Protein AF-A0A507FFQ4-F1 (afdb_monomer_lite)

Radius of gyration: 13.42 Å; chains: 1; bounding box: 37×23×36 Å

pLDDT: mean 92.55, std 11.12, range [40.69, 98.75]

InterPro domains:
  IPR000719 Protein kinase domain [PF00069] (5-96)
  IPR000719 Protein kinase domain [PS50011] (1-96)
  IPR011009 Protein kinase-like domain superfamily [SSF56112] (5-97)

Sequence (98 aa):
MDTLRFHGTINFAPPEVLSGEQYIPKPADIWACGIILYTILCGEAPFSSFDQVKRKPYKKPRYKCSGKALKLLDWMLSKDQNMRPTARQVLDHKWLKV

Organism: NCBI:txid246404

Structure (mmCIF, N/CA/C/O backbone):
data_AF-A0A507FFQ4-F1
#
_entry.id   AF-A0A507FFQ4-F1
#
loop_
_atom_site.group_PDB
_atom_site.id
_atom_site.type_symbol
_atom_site.label_atom_id
_atom_site.label_alt_id
_atom_site.label_comp_id
_atom_site.label_asym_id
_atom_site.label_entity_id
_atom_site.label_seq_id
_atom_site.pdbx_PDB_ins_code
_atom_site.Cartn_x
_atom_site.Cartn_y
_atom_site.Cartn_z
_atom_site.occupancy
_atom_site.B_iso_or_equiv
_atom_site.auth_seq_id
_atom_site.auth_comp_id
_atom_site.auth_asym_id
_atom_site.auth_atom_id
_atom_site.pdbx_PDB_model_num
ATOM 1 N N . MET A 1 1 ? -22.360 -10.059 18.596 1.00 40.69 1 MET A N 1
ATOM 2 C CA . MET A 1 1 ? -21.691 -8.985 17.835 1.00 40.69 1 MET A CA 1
ATOM 3 C C . MET A 1 1 ? -20.209 -9.293 17.865 1.00 40.69 1 MET A C 1
ATOM 5 O O . MET A 1 1 ? -19.527 -8.878 18.793 1.00 40.69 1 MET A O 1
ATOM 9 N N . ASP A 1 2 ? -19.748 -10.113 16.924 1.00 43.31 2 ASP A N 1
ATOM 10 C CA . ASP A 1 2 ? -18.335 -10.462 16.823 1.00 43.31 2 ASP A CA 1
ATOM 11 C C . ASP A 1 2 ? -17.561 -9.248 16.321 1.00 43.31 2 ASP A C 1
A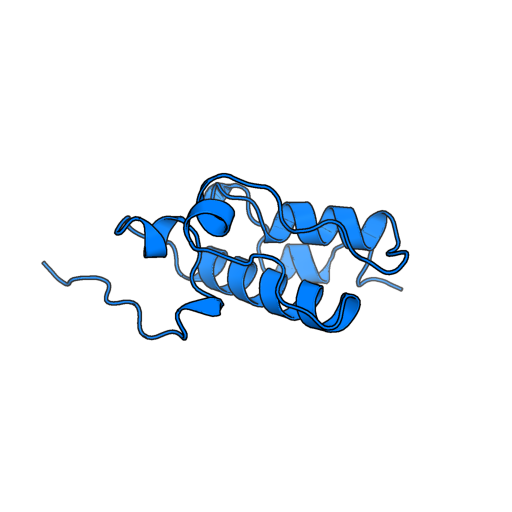TOM 13 O O . ASP A 1 2 ? -17.788 -8.734 15.224 1.00 43.31 2 ASP A O 1
ATOM 17 N N . THR A 1 3 ? -16.685 -8.740 17.175 1.00 49.59 3 THR A N 1
ATOM 18 C CA . THR A 1 3 ? -15.748 -7.687 16.824 1.00 49.59 3 THR A CA 1
ATOM 19 C C . THR A 1 3 ? -14.732 -8.276 15.849 1.00 49.59 3 THR A C 1
ATOM 21 O O . THR A 1 3 ? -13.995 -9.198 16.190 1.00 49.59 3 THR A O 1
ATOM 24 N N . LEU A 1 4 ? -14.683 -7.753 14.619 1.00 57.66 4 LEU A N 1
ATOM 25 C CA . LEU A 1 4 ? -13.578 -7.994 13.687 1.00 57.66 4 LEU A CA 1
ATOM 26 C C . LEU A 1 4 ? -12.295 -7.439 14.319 1.00 57.66 4 LEU A C 1
ATOM 28 O O . LEU A 1 4 ? -11.939 -6.274 14.144 1.00 57.66 4 LEU A O 1
ATOM 32 N N . ARG A 1 5 ? -11.632 -8.259 15.133 1.00 65.88 5 ARG A N 1
ATOM 33 C CA . ARG A 1 5 ? -10.397 -7.901 15.820 1.00 65.88 5 ARG A CA 1
ATOM 34 C C . ARG A 1 5 ? -9.254 -8.041 14.822 1.00 65.88 5 ARG A C 1
ATOM 36 O O . ARG A 1 5 ? -9.021 -9.112 14.273 1.00 65.88 5 ARG A O 1
ATOM 43 N N . PHE A 1 6 ? -8.551 -6.948 14.552 1.00 73.50 6 PHE A N 1
ATOM 44 C CA . PHE A 1 6 ? -7.365 -6.981 13.704 1.00 73.50 6 PHE A CA 1
ATOM 45 C C . PHE A 1 6 ? -6.209 -7.654 14.457 1.00 73.50 6 PHE A C 1
ATOM 47 O O . PHE A 1 6 ? -5.852 -7.231 15.556 1.00 73.50 6 PHE A O 1
ATOM 54 N N . HIS A 1 7 ? -5.620 -8.691 13.858 1.00 76.62 7 HIS A N 1
ATOM 55 C CA . HIS A 1 7 ? -4.509 -9.464 14.433 1.00 76.62 7 HIS A CA 1
ATOM 56 C C . HIS A 1 7 ? -3.161 -9.213 13.733 1.00 76.62 7 HIS A C 1
ATOM 58 O O . HIS A 1 7 ? -2.191 -9.924 13.984 1.00 76.62 7 HIS A O 1
ATOM 64 N N . GLY A 1 8 ? -3.086 -8.227 12.836 1.00 77.44 8 GLY A N 1
ATOM 65 C CA . GLY A 1 8 ? -1.862 -7.915 12.101 1.00 77.44 8 GLY A CA 1
ATOM 66 C C . GLY A 1 8 ? -0.903 -6.996 12.861 1.00 77.44 8 GLY A C 1
ATOM 67 O O . GLY A 1 8 ? -1.219 -6.420 13.903 1.00 77.44 8 GLY A O 1
ATOM 68 N N . THR A 1 9 ? 0.288 -6.804 12.297 1.00 86.31 9 THR A N 1
ATOM 69 C CA . THR A 1 9 ? 1.246 -5.804 12.780 1.00 86.31 9 THR A CA 1
ATOM 70 C C . THR A 1 9 ? 0.773 -4.401 12.397 1.00 86.31 9 THR A C 1
ATOM 72 O O . THR A 1 9 ? 0.530 -4.116 11.226 1.00 86.31 9 THR A O 1
ATOM 75 N N . ILE A 1 10 ? 0.688 -3.499 13.379 1.00 87.56 10 ILE A N 1
ATOM 76 C CA . ILE A 1 10 ? 0.062 -2.173 13.227 1.00 87.56 10 ILE A CA 1
ATOM 77 C C . ILE A 1 10 ? 0.664 -1.309 12.106 1.00 87.56 10 ILE A C 1
ATOM 79 O O . ILE A 1 10 ? -0.049 -0.538 11.473 1.00 87.56 10 ILE A O 1
ATOM 83 N N . ASN A 1 11 ? 1.951 -1.487 11.794 1.00 88.06 11 ASN A N 1
ATOM 84 C CA . ASN A 1 11 ? 2.639 -0.764 10.717 1.00 88.06 11 ASN A CA 1
ATOM 85 C C . ASN A 1 11 ? 2.136 -1.124 9.305 1.00 88.06 11 ASN A C 1
ATOM 87 O O . ASN A 1 11 ? 2.395 -0.380 8.362 1.00 88.06 11 ASN A O 1
ATOM 91 N N . PHE A 1 12 ? 1.419 -2.240 9.157 1.00 95.62 12 PHE A N 1
ATOM 92 C CA . PHE A 1 12 ? 0.813 -2.681 7.897 1.00 95.62 12 PHE A CA 1
ATOM 93 C C . PHE A 1 12 ? -0.710 -2.513 7.893 1.00 95.62 12 PHE A C 1
ATOM 95 O O . PHE A 1 12 ? -1.358 -2.872 6.913 1.00 95.62 12 PHE A O 1
ATOM 102 N N . ALA A 1 13 ? -1.293 -1.983 8.973 1.00 95.69 13 ALA A N 1
ATOM 103 C CA . ALA A 1 13 ? -2.732 -1.795 9.069 1.00 95.69 13 ALA A CA 1
ATOM 104 C C . ALA A 1 13 ? -3.211 -0.702 8.091 1.00 95.69 13 ALA A C 1
ATOM 106 O O . ALA A 1 13 ? -2.571 0.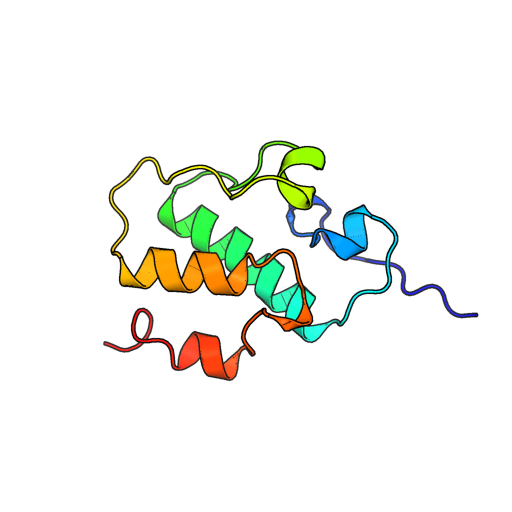353 7.983 1.00 95.69 13 ALA A O 1
ATOM 107 N N . PRO A 1 14 ? -4.328 -0.930 7.380 1.00 97.38 14 PRO A N 1
ATOM 108 C CA . PRO A 1 14 ? -4.910 0.061 6.487 1.00 97.38 14 PRO A CA 1
ATOM 109 C C . PRO A 1 14 ? -5.638 1.174 7.269 1.00 97.38 14 PRO A C 1
ATOM 111 O O . PRO A 1 14 ? -5.919 1.015 8.463 1.00 97.38 14 PRO A O 1
ATOM 114 N N . PRO A 1 15 ? -5.936 2.324 6.634 1.00 97.62 15 PRO A N 1
ATOM 115 C CA . PRO A 1 15 ? -6.516 3.485 7.311 1.00 97.62 15 PRO A CA 1
ATOM 116 C C . PRO A 1 15 ? -7.841 3.191 8.021 1.00 97.62 15 PRO A C 1
ATOM 118 O O . PRO A 1 15 ? -8.021 3.674 9.137 1.00 97.62 15 PRO A O 1
ATOM 121 N N . GLU A 1 16 ? -8.717 2.376 7.432 1.00 96.69 16 GLU A N 1
ATOM 122 C CA . GLU A 1 16 ? -10.001 1.973 8.017 1.00 96.69 16 GLU A CA 1
ATOM 123 C C . GLU A 1 16 ? -9.814 1.232 9.352 1.00 96.69 16 GLU A C 1
ATOM 125 O O . GLU A 1 16 ? -10.453 1.569 10.347 1.00 96.69 16 GLU A O 1
ATOM 130 N N . VAL A 1 17 ? -8.834 0.322 9.438 1.00 94.94 17 VAL A N 1
ATOM 131 C CA . VAL A 1 17 ? -8.508 -0.395 10.683 1.00 94.94 17 VAL A CA 1
ATOM 132 C C . VAL A 1 17 ? -7.990 0.575 11.742 1.00 94.94 17 VAL A C 1
ATOM 134 O O . VAL A 1 17 ? -8.418 0.526 12.894 1.00 94.94 17 VAL A O 1
ATOM 137 N N . LEU A 1 18 ? -7.100 1.498 11.364 1.00 93.88 18 LEU A N 1
ATOM 138 C CA . LEU A 1 18 ? -6.571 2.508 12.290 1.00 93.88 18 LEU A CA 1
ATOM 139 C C . LEU A 1 18 ? -7.629 3.534 12.727 1.00 93.88 18 LEU A C 1
ATOM 141 O O . LEU A 1 18 ? -7.421 4.260 13.704 1.00 93.88 18 LEU A O 1
ATOM 145 N N . SER A 1 19 ? -8.729 3.654 11.988 1.00 92.94 19 SER A N 1
ATOM 146 C CA . SER A 1 19 ? -9.890 4.479 12.338 1.00 92.94 19 SER A CA 1
ATOM 147 C C . SER A 1 19 ? -10.936 3.729 13.165 1.00 92.94 19 SER A C 1
ATOM 149 O O . SER A 1 19 ? -11.892 4.356 13.611 1.00 92.94 19 SER A O 1
ATOM 151 N N . GLY A 1 20 ? -10.747 2.431 13.424 1.00 91.44 20 GLY A N 1
ATOM 152 C CA . GLY A 1 20 ? -11.741 1.603 14.112 1.00 91.44 20 GLY A CA 1
ATOM 153 C C . GLY A 1 20 ? -12.970 1.295 13.252 1.00 91.44 20 GLY A C 1
ATOM 154 O O . GLY A 1 20 ? -14.012 0.915 13.781 1.00 91.44 20 GLY A O 1
ATOM 155 N N . GLU A 1 21 ? -12.860 1.476 11.937 1.00 92.88 21 GLU A N 1
ATOM 156 C CA . GLU A 1 21 ? -13.907 1.172 10.970 1.00 92.88 21 GLU A CA 1
ATOM 157 C C . GLU A 1 21 ? -13.855 -0.309 10.573 1.00 92.88 21 GLU A C 1
ATOM 159 O O . GLU A 1 21 ? -12.847 -1.002 10.745 1.00 92.88 21 GLU A O 1
ATOM 164 N N . GLN A 1 22 ? -14.957 -0.810 10.010 1.00 91.62 22 GLN A N 1
ATOM 165 C CA . GLN A 1 22 ? -14.965 -2.147 9.427 1.00 91.62 22 GLN A CA 1
ATOM 166 C C . GLN A 1 22 ? -14.049 -2.197 8.200 1.00 91.62 22 GLN A C 1
ATOM 168 O O . GLN A 1 22 ? -14.081 -1.318 7.335 1.00 91.62 22 GLN A O 1
ATOM 173 N N . TYR A 1 23 ? -13.265 -3.267 8.104 1.00 94.19 23 TYR A N 1
ATOM 174 C CA . TYR A 1 23 ? -12.375 -3.503 6.977 1.00 94.19 23 TYR A CA 1
ATOM 175 C C . TYR A 1 23 ? -12.796 -4.743 6.197 1.00 94.19 23 TYR A C 1
ATOM 177 O O . TYR A 1 23 ? -13.290 -5.726 6.756 1.00 94.19 23 TYR A O 1
ATOM 185 N N . ILE A 1 24 ? -12.555 -4.707 4.893 1.00 95.69 24 ILE A N 1
ATOM 186 C CA . ILE A 1 24 ? -12.706 -5.852 4.008 1.00 95.69 24 ILE A CA 1
ATOM 187 C C . ILE A 1 24 ? -11.344 -6.569 3.962 1.00 95.69 24 ILE A C 1
ATOM 189 O O . ILE A 1 24 ? -10.339 -5.934 3.624 1.00 95.69 24 ILE A O 1
ATOM 193 N N . PRO A 1 25 ? -11.265 -7.883 4.258 1.00 94.75 25 PRO A N 1
ATOM 194 C CA . PRO A 1 25 ? -9.980 -8.577 4.372 1.00 94.75 25 PRO A CA 1
ATOM 195 C C . PRO A 1 25 ? -9.098 -8.495 3.121 1.00 94.75 25 PRO A C 1
ATOM 197 O O . PRO A 1 25 ? -7.933 -8.125 3.207 1.00 94.75 25 PRO A O 1
ATOM 200 N N . LYS A 1 26 ? -9.665 -8.752 1.935 1.00 97.25 26 LYS A N 1
ATOM 201 C CA . LYS A 1 26 ? -8.886 -8.791 0.685 1.00 97.25 26 LYS A CA 1
ATOM 202 C C . LYS A 1 26 ? -8.250 -7.427 0.334 1.00 97.25 26 LYS A C 1
ATOM 204 O O . LYS A 1 26 ? -7.057 -7.401 0.050 1.00 97.25 26 LYS A O 1
ATOM 209 N N . PRO A 1 27 ? -8.965 -6.283 0.369 1.00 98.38 27 PRO A N 1
ATOM 210 C CA . PRO A 1 27 ? -8.342 -4.965 0.227 1.00 98.38 27 PRO A CA 1
ATOM 211 C C . PRO A 1 27 ? -7.340 -4.594 1.326 1.00 98.38 27 PRO A C 1
ATOM 213 O O . PRO A 1 27 ? -6.424 -3.811 1.063 1.00 98.38 27 PRO A O 1
ATOM 216 N N . ALA A 1 28 ? -7.499 -5.104 2.551 1.00 97.62 28 ALA A N 1
ATOM 217 C CA . ALA A 1 28 ? -6.525 -4.881 3.619 1.00 97.62 28 ALA A CA 1
ATOM 218 C C . ALA A 1 28 ? -5.196 -5.600 3.333 1.00 97.62 28 ALA A C 1
ATOM 220 O O . ALA A 1 28 ? -4.135 -4.993 3.490 1.00 97.62 28 ALA A O 1
ATOM 221 N N . ASP A 1 29 ? -5.242 -6.830 2.810 1.00 97.81 29 ASP A N 1
ATOM 222 C CA . ASP A 1 29 ? -4.038 -7.543 2.357 1.00 97.81 29 ASP A CA 1
ATOM 223 C C . ASP A 1 29 ? -3.323 -6.772 1.237 1.00 97.81 29 ASP A C 1
ATOM 225 O O . ASP A 1 29 ? -2.101 -6.644 1.236 1.00 97.81 29 ASP A O 1
ATOM 229 N N . ILE A 1 30 ? -4.080 -6.183 0.306 1.00 98.75 30 ILE A N 1
ATOM 230 C CA . ILE A 1 30 ? -3.524 -5.398 -0.807 1.00 98.75 30 ILE A CA 1
ATOM 231 C C . ILE A 1 30 ? -2.831 -4.129 -0.316 1.00 98.75 30 ILE A C 1
ATOM 233 O O . ILE A 1 30 ? -1.752 -3.793 -0.811 1.00 98.75 30 ILE A O 1
ATOM 237 N N . TRP A 1 31 ? -3.404 -3.457 0.683 1.00 98.50 31 TRP A N 1
ATOM 238 C CA . TRP A 1 31 ? -2.741 -2.344 1.353 1.00 98.50 31 TRP A CA 1
ATOM 239 C C . TRP A 1 31 ? -1.409 -2.788 1.968 1.00 98.50 31 TRP A C 1
ATOM 241 O O . TRP A 1 31 ? -0.374 -2.182 1.686 1.00 98.50 31 TRP A O 1
ATOM 251 N N . ALA A 1 32 ? -1.409 -3.874 2.749 1.00 98.31 32 ALA A N 1
ATOM 252 C CA . ALA A 1 32 ? -0.200 -4.406 3.377 1.00 98.31 32 ALA A CA 1
ATOM 253 C C . ALA A 1 32 ? 0.868 -4.785 2.334 1.00 98.31 32 ALA A C 1
ATOM 255 O O . ALA A 1 32 ? 2.039 -4.426 2.487 1.00 98.31 32 ALA A O 1
ATOM 256 N N . CYS A 1 33 ? 0.472 -5.414 1.223 1.00 98.44 33 CYS A N 1
ATOM 257 C CA . CYS A 1 33 ? 1.358 -5.668 0.088 1.00 98.44 33 CYS A CA 1
ATOM 258 C C . CYS A 1 33 ? 1.913 -4.372 -0.524 1.00 98.44 33 CYS A C 1
ATOM 260 O O . CYS A 1 33 ? 3.075 -4.345 -0.921 1.00 98.44 33 CYS A O 1
ATOM 262 N N . GLY A 1 34 ? 1.127 -3.294 -0.579 1.00 98.44 34 GLY A N 1
ATOM 263 C CA . GLY A 1 34 ? 1.582 -1.978 -1.033 1.00 98.44 34 GLY A CA 1
ATOM 264 C C . GLY A 1 34 ? 2.643 -1.373 -0.108 1.00 98.44 34 GLY A C 1
ATOM 265 O O . GLY A 1 34 ? 3.640 -0.832 -0.589 1.00 98.44 34 GLY A O 1
ATOM 266 N N . ILE A 1 35 ? 2.480 -1.526 1.214 1.00 98.31 35 ILE A N 1
ATOM 267 C CA . ILE A 1 35 ? 3.486 -1.123 2.212 1.00 98.31 35 ILE A CA 1
ATOM 268 C C . ILE A 1 35 ? 4.791 -1.899 1.996 1.00 98.31 35 ILE A C 1
ATOM 270 O O . ILE A 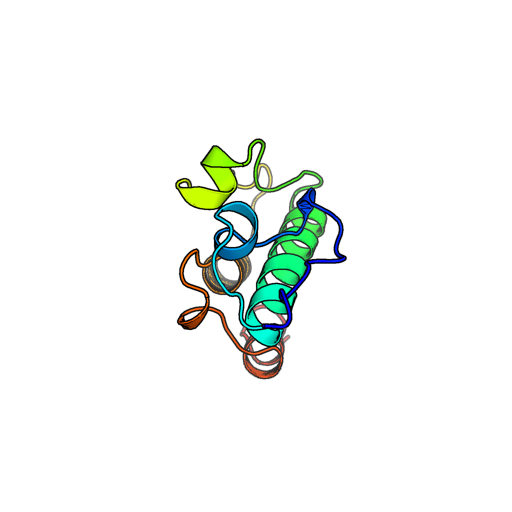1 35 ? 5.867 -1.298 1.949 1.00 98.31 35 ILE A O 1
ATOM 274 N N . ILE A 1 36 ? 4.701 -3.221 1.825 1.00 98.06 36 ILE A N 1
ATOM 275 C CA . ILE A 1 36 ? 5.857 -4.092 1.563 1.00 98.06 36 ILE A CA 1
ATOM 276 C C . ILE A 1 36 ? 6.539 -3.707 0.247 1.00 98.06 36 ILE A C 1
ATOM 278 O O . ILE A 1 36 ? 7.752 -3.515 0.227 1.00 98.06 36 ILE A O 1
ATOM 282 N N . LEU A 1 37 ? 5.777 -3.531 -0.835 1.00 97.62 37 LEU A N 1
ATOM 283 C CA . LEU A 1 37 ? 6.314 -3.149 -2.140 1.00 97.62 37 LEU A CA 1
ATOM 284 C C . LEU A 1 37 ? 7.050 -1.807 -2.073 1.00 97.62 37 LEU A C 1
ATOM 286 O O . LEU A 1 37 ? 8.177 -1.706 -2.556 1.00 97.62 37 LEU A O 1
ATOM 290 N N . TYR A 1 38 ? 6.453 -0.790 -1.443 1.00 97.69 38 TYR A N 1
ATOM 291 C CA . TYR A 1 38 ? 7.126 0.493 -1.240 1.00 97.69 38 TYR A CA 1
ATOM 292 C C . TYR A 1 38 ? 8.439 0.303 -0.474 1.00 97.69 38 TYR A C 1
ATOM 294 O O . TYR A 1 38 ? 9.466 0.857 -0.862 1.00 97.69 38 TYR A O 1
ATOM 302 N N . THR A 1 39 ? 8.411 -0.510 0.584 1.00 96.50 39 THR A N 1
ATOM 303 C CA . THR A 1 39 ? 9.576 -0.762 1.440 1.00 96.50 39 THR A CA 1
ATOM 304 C C . THR A 1 39 ? 10.700 -1.447 0.665 1.00 96.50 39 THR A C 1
ATOM 306 O O . THR A 1 39 ? 11.852 -1.046 0.794 1.00 96.50 39 THR A O 1
ATOM 309 N N . ILE A 1 40 ? 10.382 -2.412 -0.202 1.00 96.00 40 ILE A N 1
ATOM 310 C CA . ILE A 1 40 ? 11.356 -3.058 -1.097 1.00 96.00 40 ILE A CA 1
ATOM 311 C C . ILE A 1 40 ? 11.971 -2.039 -2.067 1.00 96.00 40 ILE A C 1
ATOM 313 O O . ILE A 1 40 ? 13.179 -2.050 -2.287 1.00 96.00 40 ILE A O 1
ATOM 317 N N . LEU A 1 41 ? 11.157 -1.147 -2.641 1.00 95.00 41 LEU A N 1
ATOM 318 C CA . LEU A 1 41 ? 11.617 -0.165 -3.629 1.00 95.00 41 LEU A CA 1
ATOM 319 C C . LEU A 1 41 ? 12.409 1.002 -3.018 1.00 95.00 41 LEU A C 1
ATOM 321 O O . LEU A 1 41 ? 13.277 1.565 -3.685 1.00 95.00 41 LEU A O 1
ATOM 325 N N . CYS A 1 42 ? 12.092 1.397 -1.783 1.00 94.69 42 CYS A N 1
ATOM 326 C CA . CYS A 1 42 ? 12.604 2.629 -1.174 1.00 94.69 42 CYS A CA 1
ATOM 327 C C . CYS A 1 42 ? 13.523 2.395 0.032 1.00 94.69 42 CYS A C 1
ATOM 329 O O . CYS A 1 42 ? 14.216 3.325 0.440 1.00 94.69 42 CYS A O 1
ATOM 331 N N . GLY A 1 43 ? 13.528 1.190 0.608 1.00 94.69 43 GLY A N 1
ATOM 332 C CA . GLY A 1 43 ? 14.294 0.849 1.811 1.00 94.69 43 GLY A CA 1
ATOM 333 C C . GLY A 1 43 ? 13.753 1.463 3.109 1.00 94.69 43 GLY A C 1
ATOM 334 O O . GLY A 1 43 ? 14.428 1.416 4.132 1.00 94.69 43 GLY A O 1
ATOM 335 N N . GLU A 1 44 ? 12.558 2.056 3.089 1.00 93.88 44 GLU A N 1
ATOM 336 C CA . GLU A 1 44 ? 11.939 2.717 4.243 1.00 93.88 44 GLU A CA 1
ATOM 337 C C . GLU A 1 44 ? 10.412 2.566 4.229 1.00 93.88 44 GLU A C 1
ATOM 339 O O . GLU A 1 44 ? 9.818 2.235 3.204 1.00 93.88 44 GLU A O 1
ATOM 344 N N . ALA A 1 45 ? 9.760 2.858 5.358 1.00 95.00 45 ALA A N 1
ATOM 345 C CA . ALA A 1 45 ? 8.304 2.839 5.444 1.00 95.00 45 ALA A CA 1
ATOM 346 C C . ALA A 1 45 ? 7.664 4.026 4.683 1.00 95.00 45 ALA A C 1
ATOM 348 O O . ALA A 1 45 ? 8.135 5.166 4.813 1.00 95.00 45 ALA A O 1
ATOM 349 N N . PRO A 1 46 ? 6.540 3.802 3.970 1.00 96.81 46 PRO A N 1
ATOM 350 C CA . PRO A 1 46 ? 5.850 4.841 3.196 1.00 96.81 46 PRO A CA 1
ATOM 351 C C . PRO A 1 46 ? 5.222 5.941 4.054 1.00 96.81 46 PRO A C 1
ATOM 353 O O . PRO A 1 46 ? 4.996 7.045 3.562 1.00 96.81 46 PRO A O 1
ATOM 356 N N . PHE A 1 47 ? 4.931 5.654 5.324 1.00 96.94 47 PHE A N 1
ATOM 357 C CA . PHE A 1 47 ? 4.277 6.568 6.258 1.00 96.94 47 PHE A CA 1
ATOM 358 C C . PHE A 1 47 ? 5.045 6.606 7.581 1.00 96.94 47 PHE A C 1
ATOM 360 O O . PHE A 1 47 ? 5.548 5.585 8.042 1.00 96.94 47 PHE A O 1
ATOM 367 N N . SER A 1 48 ? 5.126 7.787 8.195 1.00 93.38 48 SER A N 1
ATOM 368 C CA . SER A 1 48 ? 5.802 7.996 9.487 1.00 93.38 48 SER A CA 1
ATOM 369 C C . SER A 1 48 ? 4.851 8.131 10.678 1.00 93.38 48 SER A C 1
ATOM 371 O O . SER A 1 48 ? 5.316 8.204 11.810 1.00 93.38 48 SER A O 1
ATOM 373 N N . SER A 1 49 ? 3.538 8.206 10.452 1.00 94.06 49 SER A N 1
ATOM 374 C CA . SER A 1 49 ? 2.541 8.291 11.525 1.00 94.06 49 SER A CA 1
ATOM 375 C C . SER A 1 49 ? 1.166 7.807 11.068 1.00 94.06 49 SER A C 1
ATOM 377 O O . SER A 1 49 ? 0.875 7.774 9.869 1.00 94.06 49 SER A O 1
ATOM 379 N N . PHE A 1 50 ? 0.287 7.494 12.023 1.00 92.94 50 PHE A N 1
ATOM 380 C CA . PHE A 1 50 ? -1.099 7.111 11.735 1.00 92.94 50 PHE A CA 1
ATOM 381 C C . PHE A 1 50 ? -1.887 8.226 11.037 1.00 92.94 50 PHE A C 1
ATOM 383 O O . PHE A 1 50 ? -2.685 7.944 10.146 1.00 92.94 50 PHE A O 1
ATOM 390 N N . ASP A 1 51 ? -1.612 9.495 11.347 1.00 93.50 51 ASP A N 1
ATOM 391 C CA . ASP A 1 51 ? -2.226 10.620 10.631 1.00 93.50 51 ASP A CA 1
ATOM 392 C C . ASP A 1 51 ? -1.841 10.645 9.149 1.00 93.50 51 ASP A C 1
ATOM 394 O O . ASP A 1 51 ? -2.675 10.949 8.291 1.00 93.50 51 ASP A O 1
ATOM 398 N N . GLN A 1 52 ? -0.591 10.290 8.820 1.00 95.56 52 GLN A N 1
ATOM 399 C CA . GLN A 1 52 ? -0.182 10.156 7.423 1.00 95.56 52 GLN A CA 1
ATOM 400 C C . GLN A 1 52 ? -0.892 8.985 6.746 1.00 95.56 52 GLN A C 1
ATOM 402 O O . GLN A 1 52 ? -1.389 9.146 5.631 1.00 95.56 52 GLN A O 1
ATOM 407 N N . VAL A 1 53 ? -1.004 7.841 7.431 1.00 97.19 53 VAL A N 1
ATOM 408 C CA . VAL A 1 53 ? -1.747 6.682 6.915 1.00 97.19 53 VAL A CA 1
ATOM 409 C C . VAL A 1 53 ? -3.192 7.060 6.587 1.00 97.19 53 VAL A C 1
ATOM 411 O O . VAL A 1 53 ? -3.682 6.674 5.530 1.00 97.19 53 VAL A O 1
ATOM 414 N N . LYS A 1 54 ? -3.849 7.875 7.415 1.00 94.38 54 LYS A N 1
ATOM 415 C CA . LYS A 1 54 ? -5.250 8.268 7.204 1.00 94.38 54 LYS A CA 1
ATOM 416 C C . LYS A 1 54 ? -5.440 9.336 6.127 1.00 94.38 54 LYS A C 1
ATOM 418 O O . LYS A 1 54 ? -6.377 9.240 5.344 1.00 94.38 54 LYS A O 1
ATOM 423 N N . ARG A 1 55 ? -4.584 10.365 6.085 1.00 93.44 55 ARG A N 1
ATOM 424 C CA . ARG A 1 55 ? -4.898 11.613 5.353 1.00 93.44 55 ARG A CA 1
ATOM 425 C C . ARG A 1 55 ? -3.882 12.031 4.299 1.00 93.44 55 ARG A C 1
ATOM 427 O O . ARG A 1 55 ? -4.208 12.865 3.461 1.00 93.44 55 ARG A O 1
ATOM 434 N N . LYS A 1 56 ? -2.652 11.513 4.341 1.00 95.50 56 LYS A N 1
ATOM 435 C CA . LYS A 1 56 ? -1.576 11.963 3.445 1.00 95.50 56 LYS A CA 1
ATOM 436 C C . LYS A 1 56 ? -1.217 10.890 2.413 1.00 95.50 56 LYS A C 1
ATOM 438 O O . LYS A 1 56 ? -1.362 9.696 2.697 1.00 95.50 56 LYS A O 1
ATOM 443 N N . PRO A 1 57 ? -0.739 11.286 1.220 1.00 95.50 57 PRO A N 1
ATOM 444 C CA . PRO A 1 57 ? -0.084 10.346 0.318 1.00 95.50 57 PRO A CA 1
ATOM 445 C C . PRO A 1 57 ? 1.155 9.740 0.991 1.00 95.50 57 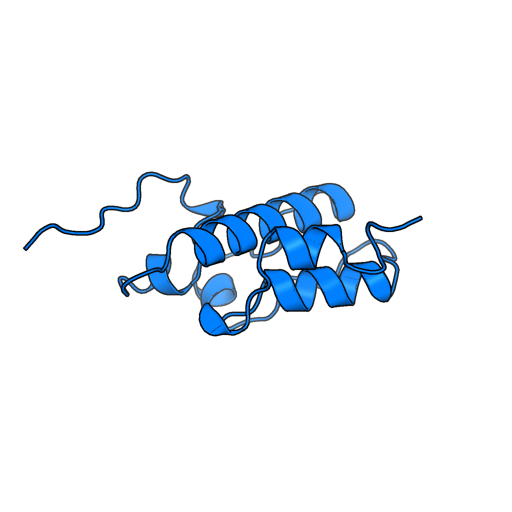PRO A C 1
ATOM 447 O O . PRO A 1 57 ? 1.671 10.284 1.974 1.00 95.50 57 PRO A O 1
ATOM 450 N N . TYR A 1 58 ? 1.620 8.602 0.474 1.00 96.50 58 TYR A N 1
ATOM 451 C CA . TYR A 1 58 ? 2.884 8.024 0.921 1.00 96.50 58 TYR A CA 1
ATOM 452 C C . TYR A 1 58 ? 4.046 8.964 0.580 1.00 96.50 58 TYR A C 1
ATOM 454 O O . TYR A 1 58 ? 3.946 9.815 -0.312 1.00 96.50 58 TYR A O 1
ATOM 462 N N . LYS A 1 59 ? 5.148 8.843 1.322 1.00 95.62 59 LYS A N 1
ATOM 463 C CA . LYS A 1 59 ? 6.364 9.625 1.081 1.00 95.62 59 LYS A CA 1
ATOM 464 C C . LYS A 1 59 ? 6.812 9.477 -0.367 1.00 95.62 59 LYS A C 1
ATOM 466 O O . LYS A 1 59 ? 6.798 8.391 -0.931 1.00 95.62 59 LYS A O 1
ATOM 471 N N . LYS A 1 60 ? 7.261 10.573 -0.972 1.00 93.12 60 LYS A N 1
ATOM 472 C CA . LYS A 1 60 ? 7.840 10.508 -2.311 1.00 93.12 60 LYS A CA 1
ATOM 473 C C . LYS A 1 60 ? 9.094 9.614 -2.272 1.00 93.12 60 LYS A C 1
ATOM 475 O O . LYS A 1 60 ? 9.980 9.912 -1.470 1.00 93.12 60 LYS A O 1
ATOM 480 N N . PRO A 1 61 ? 9.206 8.586 -3.135 1.00 92.44 61 PRO A N 1
ATOM 481 C CA . PRO A 1 61 ? 10.383 7.726 -3.180 1.00 92.44 61 PRO A CA 1
ATOM 482 C C . PRO A 1 61 ? 11.676 8.521 -3.336 1.00 92.44 61 PRO A C 1
ATOM 484 O O . PRO A 1 61 ? 11.776 9.401 -4.197 1.00 92.44 61 PRO A O 1
ATOM 487 N N . ARG A 1 62 ? 12.676 8.189 -2.514 1.00 86.69 62 ARG A N 1
ATOM 488 C CA . ARG A 1 62 ? 14.003 8.819 -2.555 1.00 86.69 62 ARG A CA 1
ATOM 489 C C . ARG A 1 62 ? 14.768 8.466 -3.834 1.00 86.69 62 ARG A C 1
ATOM 491 O O . ARG A 1 62 ? 15.513 9.292 -4.355 1.00 86.69 62 ARG A O 1
ATOM 498 N N . TYR A 1 63 ? 14.555 7.255 -4.345 1.00 86.56 63 TYR A N 1
ATOM 499 C CA . TYR A 1 63 ? 15.141 6.756 -5.587 1.00 86.56 63 TYR A CA 1
ATOM 500 C C . TYR A 1 63 ? 14.132 6.806 -6.736 1.00 86.56 63 TYR A C 1
ATOM 502 O O . TYR A 1 63 ? 12.916 6.729 -6.538 1.00 86.56 63 TYR A O 1
ATOM 510 N N . LYS A 1 64 ? 14.638 6.920 -7.969 1.00 89.88 64 LYS A N 1
ATOM 511 C CA . LYS A 1 64 ? 13.798 7.006 -9.167 1.00 89.88 64 LYS A CA 1
ATOM 512 C C . LYS A 1 64 ? 13.086 5.673 -9.419 1.00 89.88 64 LYS A C 1
ATOM 514 O O . LYS A 1 64 ? 13.674 4.733 -9.941 1.00 89.88 64 LYS A O 1
ATOM 519 N N . CYS A 1 65 ? 11.798 5.627 -9.102 1.00 93.00 65 CYS A N 1
ATOM 520 C CA . CYS A 1 65 ? 10.911 4.532 -9.479 1.00 93.00 65 CYS A CA 1
ATOM 521 C C . CYS A 1 65 ? 10.335 4.758 -10.886 1.00 93.00 65 CYS A C 1
ATOM 523 O O . CYS A 1 65 ? 10.113 5.896 -11.309 1.00 93.00 65 CYS A O 1
ATOM 525 N N . SER A 1 66 ? 10.065 3.676 -11.623 1.00 95.12 66 SER A N 1
ATOM 526 C CA . SER A 1 66 ? 9.367 3.790 -12.910 1.00 95.12 66 SER A CA 1
ATOM 527 C C . SER A 1 66 ? 7.952 4.347 -12.704 1.00 95.12 66 SER A C 1
ATOM 529 O O . SER A 1 66 ? 7.296 4.038 -11.710 1.00 95.12 66 SER A O 1
ATOM 531 N N . GLY A 1 67 ? 7.429 5.108 -13.671 1.00 95.94 67 GLY A N 1
ATOM 532 C CA . GLY A 1 67 ? 6.050 5.608 -13.590 1.00 95.94 67 GLY A CA 1
ATOM 533 C C . GLY A 1 67 ? 5.006 4.487 -13.488 1.00 95.94 67 GLY A C 1
ATOM 534 O O . GLY A 1 67 ? 3.952 4.679 -12.894 1.00 95.94 67 GLY A O 1
ATOM 535 N N . LYS A 1 68 ? 5.308 3.290 -14.016 1.00 97.19 68 LYS A N 1
ATOM 536 C CA . LYS A 1 68 ? 4.455 2.103 -13.859 1.00 97.19 68 LYS A CA 1
ATOM 537 C C . LYS A 1 68 ? 4.451 1.591 -12.410 1.00 97.19 68 LYS A C 1
ATOM 539 O O . LYS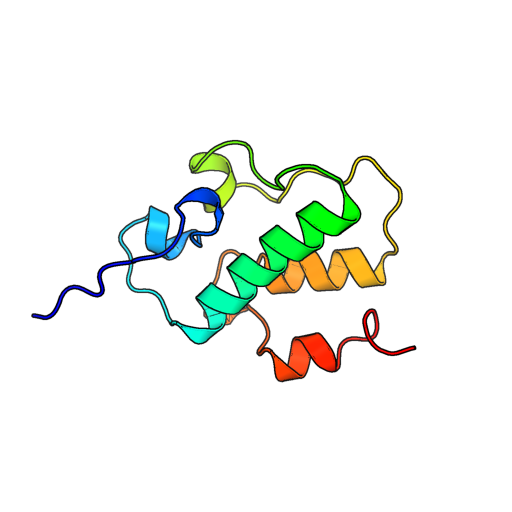 A 1 68 ? 3.393 1.208 -11.928 1.00 97.19 68 LYS A O 1
ATOM 544 N N . ALA A 1 69 ? 5.595 1.610 -11.721 1.00 96.88 69 ALA A N 1
ATOM 545 C CA . ALA A 1 69 ? 5.685 1.220 -10.310 1.00 96.88 69 ALA A CA 1
ATOM 546 C C . ALA A 1 69 ? 4.879 2.172 -9.419 1.00 96.88 69 ALA A C 1
ATOM 548 O O . ALA A 1 69 ? 4.095 1.722 -8.592 1.00 96.88 69 ALA A O 1
ATOM 549 N N . LEU A 1 70 ? 5.029 3.483 -9.643 1.00 97.19 70 LEU A N 1
ATOM 550 C CA . LEU A 1 70 ? 4.305 4.508 -8.886 1.00 97.19 70 LEU A CA 1
ATOM 551 C C . LEU A 1 70 ? 2.790 4.376 -9.068 1.00 97.19 70 LEU A C 1
ATOM 553 O O . LEU A 1 70 ? 2.068 4.342 -8.084 1.00 97.19 70 LEU A O 1
ATOM 557 N N . LYS A 1 71 ? 2.318 4.172 -10.306 1.00 97.75 71 LYS A N 1
ATOM 558 C CA . LYS A 1 71 ? 0.890 3.932 -10.577 1.00 97.75 71 LYS A CA 1
ATOM 559 C C . LYS A 1 71 ? 0.345 2.693 -9.864 1.00 97.75 71 LYS A C 1
ATOM 561 O O . LYS A 1 71 ? -0.792 2.713 -9.407 1.00 97.75 71 LYS A O 1
ATOM 566 N N . LEU A 1 72 ? 1.138 1.621 -9.767 1.00 98.44 72 LEU A N 1
ATOM 567 C CA . LEU A 1 72 ? 0.735 0.436 -9.011 1.00 98.44 72 LEU A CA 1
ATOM 568 C C . LEU A 1 72 ? 0.656 0.737 -7.508 1.00 98.44 72 LEU A C 1
ATOM 570 O O . LEU A 1 72 ? -0.326 0.365 -6.871 1.00 98.44 72 LEU A O 1
ATOM 574 N N . LEU A 1 73 ? 1.654 1.435 -6.957 1.00 98.25 73 LEU A N 1
ATOM 575 C CA . LEU A 1 73 ? 1.666 1.857 -5.554 1.00 98.25 73 LEU A CA 1
ATOM 576 C C . LEU A 1 73 ? 0.486 2.770 -5.216 1.00 98.25 73 LEU A C 1
ATOM 578 O O . LEU A 1 73 ? -0.175 2.536 -4.209 1.00 98.25 73 LEU A O 1
ATOM 582 N N . ASP A 1 74 ? 0.187 3.756 -6.064 1.00 98.19 74 ASP A N 1
ATOM 583 C CA . ASP A 1 74 ? -0.963 4.654 -5.901 1.00 98.19 74 ASP A CA 1
ATOM 584 C C . ASP A 1 74 ? -2.274 3.865 -5.805 1.00 98.19 74 ASP A C 1
ATOM 586 O O . ASP A 1 74 ? -3.129 4.168 -4.975 1.00 98.19 74 ASP A O 1
ATOM 590 N N . TRP A 1 75 ? -2.412 2.814 -6.619 1.00 98.50 75 TRP A N 1
ATOM 591 C CA . TRP A 1 75 ? -3.607 1.979 -6.634 1.00 98.50 75 TRP A CA 1
ATOM 592 C C . TRP A 1 75 ? -3.706 1.075 -5.396 1.00 98.50 75 TRP A C 1
ATOM 594 O O . TRP A 1 75 ? -4.755 1.011 -4.754 1.00 98.50 75 TRP A O 1
ATOM 604 N N . MET A 1 76 ? -2.609 0.407 -5.020 1.00 98.75 76 MET A N 1
ATOM 605 C CA . MET A 1 76 ? -2.557 -0.474 -3.843 1.00 98.75 76 MET A CA 1
ATOM 606 C C . MET A 1 76 ? -2.709 0.294 -2.521 1.00 98.75 76 MET A C 1
ATOM 608 O O . MET A 1 76 ? -3.336 -0.211 -1.590 1.00 98.75 76 MET A O 1
ATOM 612 N N . LEU A 1 77 ? -2.173 1.517 -2.443 1.00 98.50 77 LEU A N 1
ATOM 613 C CA . LEU A 1 77 ? -2.207 2.391 -1.263 1.00 98.50 77 LEU A CA 1
ATOM 614 C C . LEU A 1 77 ? -3.346 3.424 -1.310 1.00 98.50 77 LEU A C 1
ATOM 616 O O . LEU A 1 77 ? -3.274 4.471 -0.654 1.00 98.50 77 LEU A O 1
ATOM 620 N N . SER A 1 78 ? -4.415 3.128 -2.054 1.00 98.19 78 SER A N 1
ATOM 621 C CA . SER A 1 78 ? -5.645 3.917 -2.012 1.00 98.19 78 SER A CA 1
ATOM 622 C C . SER A 1 78 ? -6.235 3.926 -0.599 1.00 98.19 78 SER A C 1
ATOM 624 O O . SER A 1 78 ? -6.343 2.884 0.059 1.00 98.19 78 SER A O 1
ATOM 626 N N . LYS A 1 79 ? -6.643 5.111 -0.130 1.00 97.44 79 LYS A N 1
ATOM 627 C CA . LYS A 1 79 ? -7.281 5.268 1.186 1.00 97.44 79 LYS A CA 1
ATOM 628 C C . LYS A 1 79 ? -8.660 4.621 1.218 1.00 97.44 79 LYS A C 1
ATOM 630 O O . LYS A 1 79 ? -8.985 3.966 2.197 1.00 97.44 79 LYS A O 1
ATOM 635 N N . ASP A 1 80 ? -9.413 4.737 0.127 1.00 97.38 80 ASP A N 1
ATOM 636 C CA . ASP A 1 80 ? -10.661 4.001 -0.053 1.00 97.38 80 ASP A CA 1
ATOM 637 C C . ASP A 1 80 ? -10.350 2.539 -0.394 1.00 97.38 80 ASP A C 1
ATOM 639 O O . ASP A 1 80 ? -9.747 2.246 -1.435 1.00 97.38 80 ASP A O 1
ATOM 643 N N . GLN A 1 81 ? -10.760 1.631 0.494 1.00 98.00 81 GLN A N 1
ATOM 644 C CA . GLN A 1 81 ? -10.577 0.189 0.346 1.00 98.00 81 GLN A CA 1
ATOM 645 C C . GLN A 1 81 ? -11.291 -0.396 -0.882 1.00 98.00 81 GLN A C 1
ATOM 647 O O . GLN A 1 81 ? -10.804 -1.377 -1.440 1.00 98.00 81 GLN A O 1
ATOM 652 N N . ASN A 1 82 ? -12.377 0.220 -1.362 1.00 97.81 82 ASN A N 1
ATOM 653 C CA . ASN A 1 82 ? -13.100 -0.244 -2.556 1.00 97.81 82 ASN A CA 1
ATOM 654 C C . ASN A 1 82 ? -12.376 0.106 -3.858 1.00 97.81 82 ASN A C 1
ATOM 656 O O . ASN A 1 82 ? -12.606 -0.514 -4.894 1.00 97.81 82 ASN A O 1
ATOM 660 N N . MET A 1 83 ? -11.481 1.091 -3.799 1.00 98.31 83 MET A N 1
ATOM 661 C CA . MET A 1 83 ? -10.688 1.527 -4.943 1.00 98.31 83 MET A CA 1
ATOM 662 C C . MET A 1 83 ? -9.384 0.736 -5.084 1.00 98.31 83 MET A C 1
ATOM 664 O O . MET A 1 83 ? -8.695 0.889 -6.093 1.00 98.31 83 MET A O 1
ATOM 668 N N . ARG A 1 84 ? -9.027 -0.105 -4.101 1.00 98.56 84 ARG A N 1
ATOM 669 C CA . ARG A 1 84 ? -7.822 -0.944 -4.155 1.00 98.56 84 ARG A CA 1
ATOM 670 C C . ARG A 1 84 ? -8.005 -2.092 -5.161 1.00 98.56 84 ARG A C 1
ATOM 672 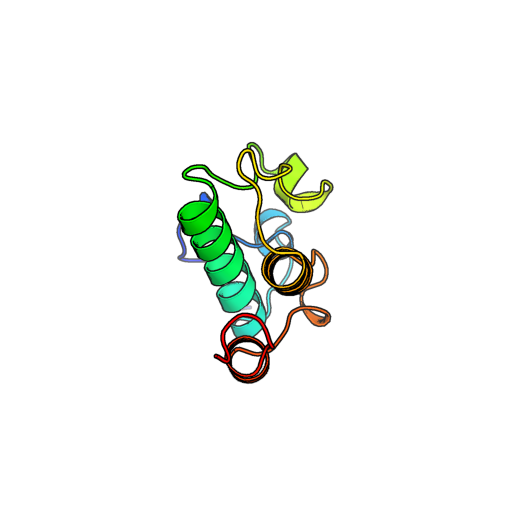O O . ARG A 1 84 ? -9.103 -2.637 -5.279 1.00 98.56 84 ARG A O 1
ATOM 679 N N . PRO A 1 85 ? -6.942 -2.501 -5.875 1.00 98.62 85 PRO A N 1
ATOM 680 C CA . PRO A 1 85 ? -7.011 -3.625 -6.798 1.00 98.62 85 PRO A CA 1
ATOM 681 C C . PRO A 1 85 ? -7.218 -4.947 -6.066 1.00 98.62 85 PRO A C 1
ATOM 683 O O . PRO A 1 85 ? -6.817 -5.119 -4.921 1.00 98.62 85 PRO A O 1
ATOM 686 N N . THR A 1 86 ? -7.734 -5.942 -6.776 1.00 98.62 86 THR A N 1
ATOM 687 C CA . THR A 1 86 ? -7.604 -7.347 -6.373 1.00 98.62 86 THR A CA 1
ATOM 688 C C . THR A 1 86 ? -6.174 -7.849 -6.595 1.00 98.62 86 THR A C 1
ATOM 690 O O . THR A 1 86 ? -5.449 -7.344 -7.454 1.00 98.62 86 THR A O 1
ATOM 693 N N . ALA A 1 87 ? -5.779 -8.921 -5.903 1.00 98.31 87 ALA A N 1
ATOM 694 C CA . ALA A 1 87 ? -4.470 -9.552 -6.110 1.00 98.31 87 ALA A CA 1
ATOM 695 C C . ALA A 1 87 ? -4.239 -9.955 -7.578 1.00 98.31 87 ALA A C 1
ATOM 697 O O . ALA A 1 87 ? -3.147 -9.774 -8.112 1.00 98.31 87 ALA A O 1
ATOM 698 N N . ARG A 1 88 ? -5.287 -10.431 -8.267 1.00 98.19 88 ARG A N 1
ATOM 699 C CA . ARG A 1 88 ? -5.209 -10.768 -9.692 1.00 98.19 88 ARG A CA 1
ATOM 700 C C . ARG A 1 88 ? -4.894 -9.540 -10.547 1.00 98.19 88 ARG A C 1
ATOM 702 O O . ARG A 1 88 ? -4.009 -9.606 -11.390 1.00 98.19 88 ARG A O 1
ATOM 709 N N . GLN A 1 89 ? -5.566 -8.419 -10.291 1.00 98.44 89 GLN A N 1
ATOM 710 C CA . GLN A 1 89 ? -5.304 -7.159 -10.990 1.00 98.44 89 GLN A CA 1
ATOM 711 C C . GLN A 1 89 ? -3.895 -6.615 -10.714 1.00 98.44 89 GLN A C 1
ATOM 713 O O . GLN A 1 89 ? -3.267 -6.099 -11.636 1.00 98.44 89 GLN A O 1
ATOM 718 N N . VAL A 1 90 ? -3.383 -6.763 -9.484 1.00 98.38 90 VAL A N 1
ATOM 719 C CA . VAL A 1 90 ? -1.988 -6.422 -9.149 1.00 98.38 90 VAL A CA 1
ATOM 720 C C . VAL A 1 90 ? -1.027 -7.242 -10.007 1.00 98.38 90 VAL A C 1
ATOM 722 O O . VAL A 1 90 ? -0.204 -6.659 -10.710 1.00 98.38 90 VAL A O 1
ATOM 725 N N . LEU A 1 91 ? -1.167 -8.572 -10.010 1.00 97.25 91 LEU A N 1
ATOM 726 C CA . LEU A 1 91 ? -0.324 -9.481 -10.802 1.00 97.25 91 LEU A CA 1
ATOM 727 C C . LEU A 1 91 ? -0.426 -9.221 -12.312 1.00 97.25 91 LEU A C 1
ATOM 729 O O . LEU A 1 91 ? 0.546 -9.402 -13.043 1.00 97.25 91 LEU A O 1
ATOM 733 N N . ASP A 1 92 ? -1.587 -8.769 -12.787 1.00 97.69 92 ASP A N 1
ATOM 734 C CA . ASP A 1 92 ? -1.804 -8.430 -14.190 1.00 97.69 92 ASP A CA 1
ATOM 735 C C . ASP A 1 92 ? -1.315 -7.021 -14.581 1.00 97.69 92 ASP A C 1
ATOM 737 O O . ASP A 1 92 ? -1.331 -6.677 -15.769 1.00 97.69 92 ASP A O 1
ATOM 741 N N . HIS A 1 93 ? -0.856 -6.208 -13.624 1.00 98.06 93 HIS A N 1
ATOM 742 C CA . HIS A 1 93 ? -0.415 -4.840 -13.872 1.00 98.06 93 HIS A CA 1
ATOM 743 C C . HIS A 1 93 ? 0.884 -4.785 -14.698 1.00 98.06 93 HIS A C 1
ATOM 745 O O . HIS A 1 93 ? 1.831 -5.541 -14.483 1.00 98.06 93 HIS A O 1
ATOM 751 N N . LYS A 1 94 ? 0.987 -3.788 -15.591 1.00 96.19 94 LYS A N 1
ATOM 752 C CA . LYS A 1 94 ? 2.111 -3.582 -16.535 1.00 96.19 94 LYS A CA 1
ATOM 753 C C . LYS A 1 94 ? 3.498 -3.403 -15.898 1.00 96.19 94 LYS A C 1
ATOM 755 O O . LYS A 1 94 ? 4.472 -3.264 -16.630 1.00 96.19 94 LYS A O 1
ATOM 760 N N . TRP A 1 95 ? 3.574 -3.254 -14.576 1.00 96.81 95 TRP A N 1
ATOM 761 C CA . TRP A 1 95 ? 4.846 -3.175 -13.855 1.00 96.81 95 TRP A CA 1
ATOM 762 C C . TRP A 1 95 ? 5.387 -4.559 -13.479 1.00 96.81 95 TRP A C 1
ATOM 764 O O . TRP A 1 95 ? 6.596 -4.745 -13.510 1.00 96.81 95 TRP A O 1
ATOM 774 N N . LEU A 1 96 ? 4.504 -5.513 -13.158 1.00 94.75 96 LEU A N 1
ATOM 775 C CA . LEU A 1 96 ? 4.881 -6.896 -12.843 1.00 94.75 96 LEU A CA 1
ATOM 776 C C . LEU A 1 96 ? 4.970 -7.776 -14.090 1.00 94.75 96 LEU A C 1
ATOM 778 O O . LEU A 1 96 ? 5.671 -8.783 -14.084 1.00 94.75 96 LEU A O 1
ATOM 782 N N . LYS A 1 97 ? 4.275 -7.392 -15.164 1.00 89.88 97 LYS A N 1
ATOM 783 C CA . LYS A 1 97 ? 4.428 -8.028 -16.471 1.00 89.88 97 LYS A CA 1
ATOM 784 C C . LYS A 1 97 ? 5.676 -7.500 -17.175 1.00 89.88 97 LYS A C 1
ATOM 786 O O . LYS A 1 97 ? 5.791 -6.290 -17.382 1.00 89.88 97 LYS A O 1
ATOM 791 N N . VAL A 1 98 ? 6.569 -8.431 -17.506 1.00 66.12 98 VAL A N 1
ATOM 792 C CA . VAL A 1 98 ? 7.752 -8.239 -18.359 1.00 66.12 98 VAL A CA 1
ATOM 793 C C . VAL A 1 98 ? 7.315 -8.087 -19.810 1.00 66.12 98 VAL A C 1
ATOM 795 O O . VAL A 1 98 ? 6.416 -8.854 -20.224 1.00 66.12 98 VAL A O 1
#

Secondary structure (DSSP, 8-state):
-------S-GGG--HHHHTT----HHHHHHHHHHHHHHHHHHSS-S-SSHHHHHHSPPPPPSS---HHHHHHHHHHT-SSGGGSPPHHHHHTSTTT--

Foldseek 3Di:
DDQPDDPDDPLLAALCVVVSHDDDVQLSVLSSVLQVLLCVQAVDGQDDDSCCRQPNGGDDRPDDDDPQSVVLSCQSSDNPSVSHDGPVVSCVGPVNPD